Protein AF-A0A9E1RPW2-F1 (afdb_monomer_lite)

Secondary structure (DSSP, 8-state):
-PPTTPPPHHHHHHHHHHHT-SEEEEEEEEEEPGGG-EEEEEEEEESSSSSEEEEEEEEPPPTT--TT--S-HHHHHHHHHHHHHHHHHHHHTGGG--GGG--PPEEEEEE-SSEEEEEEE-TIIIII----SS--HHHHHHHHHH-

Sequence (147 aa):
MTGPGDLDDGLAALVLQAAGARTIVDTQIVQNLWSGYGQILRCRLEGGAQPSVIVKHVRWPDERQHPHGWTSDLSHERKLQSYRVETMWYDRYAHLCADACRVPRCVALESRADEVIMVLEDLDASGFAGRRQHVNEVEIDACLAWL

pLDDT: mean 87.74, std 14.51, range [36.91, 98.38]

Radius of gyration: 17.1 Å; chains: 1; bounding box: 39×48×31 Å

Foldseek 3Di:
DADQQGDDPVRQVVLCVLQVFDHFPDKDFPAQDPPRQHTWIWTQTHPGPFRIKIKDKGFAPDPPDDPPPPPPVVNSVVVVVVVVVVLVCLVPPQVVQDPLLHDWNFSDWDDDPGIIMTITHDVCSVVNVDDDPDDDPVVVVSVVSND

Structure (mmCIF, N/CA/C/O backbone):
data_AF-A0A9E1RPW2-F1
#
_entry.id   AF-A0A9E1RPW2-F1
#
loop_
_atom_site.group_PDB
_atom_site.id
_atom_site.type_symbol
_atom_site.label_atom_id
_atom_site.label_alt_id
_atom_site.label_comp_id
_atom_site.label_asym_id
_atom_site.label_entity_id
_atom_site.label_seq_id
_atom_site.pdbx_PDB_ins_code
_atom_site.Cartn_x
_atom_site.Cartn_y
_atom_site.Cartn_z
_atom_site.occupancy
_atom_site.B_iso_or_equiv
_atom_site.auth_seq_id
_atom_site.auth_comp_id
_atom_site.auth_asym_id
_atom_site.auth_atom_id
_atom_site.pdbx_PDB_model_num
ATOM 1 N N . MET A 1 1 ? -9.476 18.862 14.034 1.00 36.91 1 MET A N 1
ATOM 2 C CA . MET A 1 1 ? -8.122 18.986 13.460 1.00 36.91 1 MET A CA 1
ATOM 3 C C . MET A 1 1 ? -7.436 17.667 13.764 1.00 36.91 1 MET A C 1
ATOM 5 O O . MET A 1 1 ? -7.005 17.483 14.893 1.00 36.91 1 MET A O 1
ATOM 9 N N . THR A 1 2 ? -7.515 16.711 12.840 1.00 50.06 2 THR A N 1
ATOM 10 C CA . THR A 1 2 ? -6.916 15.373 12.973 1.00 50.06 2 THR A CA 1
ATOM 11 C C . THR A 1 2 ? -5.395 15.513 13.015 1.00 50.06 2 THR A C 1
ATOM 13 O O . THR A 1 2 ? -4.816 16.295 12.255 1.00 50.06 2 THR A O 1
ATOM 16 N N . GLY A 1 3 ? -4.751 14.848 13.974 1.00 47.84 3 GLY A N 1
ATOM 17 C CA . GLY A 1 3 ? -3.292 14.849 14.093 1.00 47.84 3 GLY A CA 1
ATOM 18 C C . GLY A 1 3 ? -2.627 14.036 12.972 1.00 47.84 3 GLY A C 1
ATOM 19 O O . GLY A 1 3 ? -3.297 13.275 12.278 1.00 47.84 3 GLY A O 1
ATOM 20 N N . PRO A 1 4 ? -1.304 14.159 12.769 1.00 53.44 4 PRO A N 1
ATOM 21 C CA . PRO A 1 4 ? -0.585 13.276 11.851 1.00 53.44 4 PRO A CA 1
ATOM 22 C C . PRO A 1 4 ? -0.746 11.811 12.292 1.00 53.44 4 PRO A C 1
ATOM 24 O O . PRO A 1 4 ? -0.411 11.471 13.425 1.00 53.44 4 PRO A O 1
ATOM 27 N N . GLY A 1 5 ? -1.242 10.952 11.395 1.00 57.91 5 GLY A N 1
ATOM 28 C CA . GLY A 1 5 ? -1.562 9.545 11.683 1.00 57.91 5 GLY A CA 1
ATOM 29 C C . GLY A 1 5 ? -2.987 9.281 12.184 1.00 57.91 5 GLY A C 1
ATOM 30 O O . GLY A 1 5 ? -3.336 8.122 12.392 1.00 57.91 5 GLY A O 1
ATOM 31 N N . ASP A 1 6 ? -3.803 10.322 12.350 1.00 67.06 6 ASP A N 1
ATOM 32 C CA . ASP A 1 6 ? -5.206 10.211 12.744 1.00 67.06 6 ASP A CA 1
ATOM 33 C C . ASP A 1 6 ? -6.078 10.089 11.484 1.00 67.06 6 ASP A C 1
ATOM 35 O O . ASP A 1 6 ? -6.041 10.952 10.601 1.00 67.06 6 ASP A O 1
ATOM 39 N N . LEU A 1 7 ? -6.817 8.986 11.366 1.00 79.44 7 LEU A N 1
ATOM 40 C CA . LEU A 1 7 ? -7.739 8.762 10.252 1.00 79.44 7 LEU A CA 1
ATOM 41 C C . LEU A 1 7 ? -8.979 9.625 10.484 1.00 79.44 7 LEU A C 1
ATOM 43 O O . LEU A 1 7 ? -9.585 9.548 11.550 1.00 79.44 7 LEU A O 1
ATOM 47 N N . ASP A 1 8 ? -9.384 10.424 9.497 1.00 86.44 8 ASP A N 1
ATOM 48 C CA . ASP A 1 8 ? -10.709 11.038 9.573 1.00 86.44 8 ASP A CA 1
ATOM 49 C C . ASP A 1 8 ? -11.817 9.972 9.468 1.00 86.44 8 ASP A C 1
ATOM 51 O O . ASP A 1 8 ? -11.599 8.865 8.963 1.00 86.44 8 ASP A O 1
ATOM 55 N N . ASP A 1 9 ? -13.013 10.299 9.967 1.00 87.62 9 ASP A N 1
ATOM 56 C CA . ASP A 1 9 ? -14.138 9.356 10.046 1.00 87.62 9 ASP A CA 1
ATOM 57 C C . ASP A 1 9 ? -14.502 8.755 8.678 1.00 87.62 9 ASP A C 1
ATOM 59 O O . ASP A 1 9 ? -14.899 7.592 8.585 1.00 87.62 9 ASP A O 1
ATOM 63 N N . GLY A 1 10 ? -14.345 9.536 7.603 1.00 90.69 10 GLY A N 1
ATOM 64 C CA . GLY A 1 10 ? -14.633 9.094 6.241 1.00 90.69 10 GLY A CA 1
ATOM 65 C C . GLY A 1 10 ? -13.628 8.053 5.754 1.00 90.69 10 GLY A C 1
ATOM 66 O O . GLY A 1 10 ? -14.019 7.019 5.211 1.00 90.69 10 GLY A O 1
ATOM 67 N N . LEU A 1 11 ? -12.338 8.296 5.986 1.00 91.94 11 LEU A N 1
ATOM 68 C CA . LEU A 1 11 ? -11.273 7.361 5.650 1.00 91.94 11 LEU A CA 1
ATOM 69 C C . LEU A 1 11 ? -11.365 6.079 6.486 1.00 91.94 11 LEU A C 1
ATOM 71 O O . LEU A 1 11 ? -11.237 4.983 5.941 1.00 91.94 11 LEU A O 1
ATOM 75 N N . ALA A 1 12 ? -11.642 6.194 7.787 1.00 95.50 12 ALA A N 1
ATOM 76 C CA . ALA A 1 12 ? -11.843 5.037 8.655 1.00 95.50 12 ALA A CA 1
ATOM 77 C C . ALA A 1 12 ? -13.025 4.173 8.179 1.00 95.50 12 ALA A C 1
ATOM 79 O O . ALA A 1 12 ? -12.892 2.952 8.066 1.00 95.50 12 ALA A O 1
ATOM 80 N N . ALA A 1 13 ? -14.157 4.795 7.827 1.00 95.75 13 ALA A N 1
ATOM 81 C CA . ALA A 1 13 ? -15.319 4.089 7.292 1.00 95.75 13 ALA A CA 1
ATOM 82 C C . ALA A 1 13 ? -15.007 3.369 5.970 1.00 95.75 13 ALA A C 1
ATOM 84 O O . ALA A 1 13 ? -15.365 2.200 5.812 1.00 95.75 13 ALA A O 1
ATOM 85 N N . LEU A 1 14 ? -14.289 4.029 5.053 1.00 95.50 14 LEU A N 1
ATOM 86 C CA . LEU A 1 14 ? -13.849 3.424 3.795 1.00 95.50 14 LEU A CA 1
ATOM 87 C C . LEU A 1 14 ? -12.982 2.185 4.044 1.00 95.50 14 LEU A C 1
ATOM 89 O O . LEU A 1 14 ? -13.220 1.140 3.443 1.00 95.50 14 LEU A O 1
ATOM 93 N N . VAL A 1 15 ? -11.997 2.285 4.940 1.00 96.44 15 VAL A N 1
ATOM 94 C CA . VAL A 1 15 ? -11.089 1.179 5.276 1.00 96.44 15 VAL A CA 1
ATOM 95 C C . VAL A 1 15 ? -11.858 -0.010 5.848 1.00 96.44 15 VAL A C 1
ATOM 97 O O . VAL A 1 15 ? -11.652 -1.140 5.405 1.00 96.44 15 VAL A O 1
ATOM 100 N N . LEU A 1 16 ? -12.765 0.235 6.797 1.00 96.94 16 LEU A N 1
ATOM 101 C CA . LEU A 1 16 ? -13.583 -0.813 7.409 1.00 96.94 16 LEU A CA 1
ATOM 102 C C . LEU A 1 16 ? -14.488 -1.502 6.388 1.00 96.94 16 LEU A C 1
ATOM 104 O O . LEU A 1 16 ? -14.529 -2.733 6.343 1.00 96.94 16 LEU A O 1
ATOM 108 N N . GLN A 1 17 ? -15.159 -0.724 5.535 1.00 96.31 17 GLN A N 1
ATOM 109 C CA . GLN A 1 17 ? -16.014 -1.256 4.478 1.00 96.31 17 GLN A CA 1
ATOM 110 C C . GLN A 1 17 ? -15.203 -2.079 3.470 1.00 96.31 17 GLN A C 1
ATOM 112 O O . GLN A 1 17 ? -15.581 -3.207 3.157 1.00 96.31 17 GLN A O 1
ATOM 117 N N . ALA A 1 18 ? -14.084 -1.536 2.985 1.00 95.56 18 ALA A N 1
ATOM 118 C CA . ALA A 1 18 ? -13.228 -2.185 1.998 1.00 95.56 18 ALA A CA 1
ATOM 119 C C . ALA A 1 18 ? -12.654 -3.506 2.525 1.00 95.56 18 ALA A C 1
ATOM 121 O O . ALA A 1 18 ? -12.675 -4.522 1.834 1.00 95.56 18 ALA A O 1
ATOM 122 N N . ALA A 1 19 ? -12.171 -3.511 3.767 1.00 95.38 19 ALA A N 1
ATOM 123 C CA . ALA A 1 19 ? -11.567 -4.691 4.375 1.00 95.38 19 ALA A CA 1
ATOM 124 C C . ALA A 1 19 ? -12.589 -5.680 4.968 1.00 95.38 19 ALA A C 1
ATOM 126 O O . ALA A 1 19 ? -12.194 -6.745 5.453 1.00 95.38 19 ALA A O 1
ATOM 127 N N . GLY A 1 20 ? -13.883 -5.334 4.971 1.00 96.19 20 GLY A N 1
ATOM 128 C CA . GLY A 1 20 ? -14.924 -6.102 5.655 1.00 96.19 20 GLY A CA 1
ATOM 129 C C . GLY A 1 20 ? -14.650 -6.258 7.154 1.00 96.19 20 GLY A C 1
ATOM 130 O O . GLY A 1 20 ? -14.948 -7.305 7.722 1.00 96.19 20 GLY A O 1
ATOM 131 N N . ALA A 1 21 ? -14.020 -5.258 7.776 1.00 97.25 21 ALA A N 1
ATOM 132 C CA . ALA A 1 21 ? -13.618 -5.277 9.177 1.00 97.25 21 ALA A CA 1
ATOM 133 C C . ALA A 1 21 ? -14.623 -4.535 10.065 1.00 97.25 21 ALA A C 1
ATOM 135 O O . ALA A 1 21 ? -15.366 -3.668 9.610 1.00 97.25 21 ALA A O 1
ATOM 136 N N . ARG A 1 22 ? -14.634 -4.860 11.362 1.00 97.31 22 ARG A N 1
ATOM 137 C CA . ARG A 1 22 ? -15.518 -4.215 12.345 1.00 97.31 22 ARG A CA 1
ATOM 138 C C . ARG A 1 22 ? -14.896 -2.970 12.959 1.00 97.31 22 ARG A C 1
ATOM 140 O O . ARG A 1 22 ? -15.617 -2.031 13.269 1.00 97.31 22 ARG A O 1
ATOM 147 N N . THR A 1 23 ? -13.586 -2.990 13.194 1.00 97.31 23 THR A N 1
ATOM 148 C CA . THR A 1 23 ? -12.888 -1.879 13.846 1.00 97.31 23 THR A CA 1
ATOM 149 C C . THR A 1 23 ? -11.417 -1.811 13.441 1.00 97.31 23 THR A C 1
ATOM 151 O O . THR A 1 23 ? -10.809 -2.834 13.112 1.00 97.31 23 THR A O 1
ATOM 154 N N . ILE A 1 24 ? -10.871 -0.592 13.460 1.00 97.44 24 ILE A N 1
ATOM 155 C CA . ILE A 1 24 ? -9.443 -0.304 13.338 1.00 97.44 24 ILE A CA 1
ATOM 156 C C . ILE A 1 24 ? -8.920 -0.160 14.764 1.00 97.44 24 ILE A C 1
ATOM 158 O O . ILE A 1 24 ? -9.324 0.752 15.482 1.00 97.44 24 ILE A O 1
ATOM 162 N N . VAL A 1 25 ? -8.060 -1.079 15.194 1.00 96.69 25 VAL A N 1
ATOM 163 C CA . VAL A 1 25 ? -7.558 -1.104 16.580 1.00 96.69 25 VAL A CA 1
ATOM 164 C C . VAL A 1 25 ? -6.271 -0.316 16.768 1.00 96.69 25 VAL A C 1
ATOM 166 O O . VAL A 1 25 ? -5.930 0.043 17.890 1.00 96.69 25 VAL A O 1
ATOM 169 N N . ASP A 1 26 ? -5.541 -0.074 15.682 1.00 95.88 26 ASP A N 1
ATOM 170 C CA . ASP A 1 26 ? -4.263 0.629 15.695 1.00 95.88 26 ASP A CA 1
ATOM 171 C C . ASP A 1 26 ? -3.948 1.160 14.294 1.00 95.88 26 ASP A C 1
ATOM 173 O O . ASP A 1 26 ? -4.233 0.495 13.292 1.00 95.88 26 ASP A O 1
ATOM 177 N N . THR A 1 27 ? -3.337 2.341 14.238 1.00 96.50 27 THR A N 1
ATOM 178 C CA . THR A 1 27 ? -2.899 2.980 12.995 1.00 96.50 27 THR A CA 1
ATOM 179 C C . THR A 1 27 ? -1.453 3.420 13.146 1.00 96.50 27 THR A C 1
ATOM 181 O O . THR A 1 27 ? -1.115 4.230 14.005 1.00 96.50 27 THR A O 1
ATOM 184 N N . GLN A 1 28 ? -0.591 2.910 12.272 1.00 96.06 28 GLN A N 1
ATOM 185 C CA . GLN A 1 28 ? 0.832 3.220 12.263 1.00 96.06 28 GLN A CA 1
ATOM 186 C C . GLN A 1 28 ? 1.208 3.941 10.970 1.00 96.06 28 GLN A C 1
ATOM 188 O O . GLN A 1 28 ? 0.950 3.439 9.879 1.00 96.06 28 GLN A O 1
ATOM 193 N N . ILE A 1 29 ? 1.917 5.067 11.069 1.00 96.06 29 ILE A N 1
ATOM 194 C CA . ILE A 1 29 ? 2.563 5.672 9.899 1.00 96.06 29 ILE A CA 1
ATOM 195 C C . ILE A 1 29 ? 3.729 4.776 9.467 1.00 96.06 29 ILE A C 1
ATOM 197 O O . ILE A 1 29 ? 4.704 4.610 10.199 1.00 96.06 29 ILE A O 1
ATOM 201 N N . VAL A 1 30 ? 3.632 4.217 8.263 1.00 95.62 30 VAL A N 1
ATOM 202 C CA . VAL A 1 30 ? 4.717 3.471 7.613 1.00 95.62 30 VAL A CA 1
ATOM 203 C C . VAL A 1 30 ? 5.692 4.449 6.968 1.00 95.62 30 VAL A C 1
ATOM 205 O O . VAL A 1 30 ? 6.904 4.303 7.107 1.00 95.62 30 VAL A O 1
ATOM 208 N N . GLN A 1 31 ? 5.168 5.462 6.271 1.00 94.50 31 GLN A N 1
ATOM 209 C CA . GLN A 1 31 ? 5.984 6.449 5.573 1.00 94.50 31 GLN A CA 1
ATOM 210 C C . GLN A 1 31 ? 5.207 7.744 5.306 1.00 94.50 31 GLN A C 1
ATOM 212 O O . GLN A 1 31 ? 4.047 7.710 4.912 1.00 94.50 31 GLN A O 1
ATOM 217 N N . ASN A 1 32 ? 5.870 8.894 5.439 1.00 93.50 32 ASN A N 1
ATOM 218 C CA . ASN A 1 32 ? 5.346 10.165 4.933 1.00 93.50 32 ASN A CA 1
ATOM 219 C C . ASN A 1 32 ? 5.632 10.301 3.433 1.00 93.50 32 ASN A C 1
ATOM 221 O O . ASN A 1 32 ? 6.742 10.010 2.978 1.00 93.50 32 ASN A O 1
ATOM 225 N N . LEU A 1 33 ? 4.652 10.778 2.667 1.00 90.38 33 LEU A N 1
ATOM 226 C CA . LEU A 1 33 ? 4.843 11.091 1.256 1.00 90.38 33 LEU A CA 1
ATOM 227 C C . LEU A 1 33 ? 5.628 12.398 1.098 1.00 90.38 33 LEU A C 1
ATOM 229 O O . LEU A 1 33 ? 5.638 13.279 1.961 1.00 90.38 33 LEU A O 1
ATOM 233 N N . TRP A 1 34 ? 6.314 12.512 -0.035 1.00 82.69 34 TRP A N 1
ATOM 234 C CA . TRP A 1 34 ? 7.176 13.647 -0.341 1.00 82.69 34 TRP A CA 1
ATOM 235 C C . TRP A 1 34 ? 6.417 14.970 -0.291 1.00 82.69 34 TRP A C 1
ATOM 237 O O . TRP A 1 34 ? 5.280 15.059 -0.745 1.00 82.69 34 TRP A O 1
ATOM 247 N N . SER A 1 35 ? 7.084 16.017 0.199 1.00 74.50 35 SER A N 1
ATOM 248 C CA . SER A 1 35 ? 6.562 17.391 0.188 1.00 74.50 35 SER A CA 1
ATOM 249 C C . SER A 1 35 ? 5.195 17.558 0.874 1.00 74.50 35 SER A C 1
ATOM 251 O O . SER A 1 35 ? 4.461 18.474 0.523 1.00 74.50 35 SER A O 1
ATOM 253 N N . GLY A 1 36 ? 4.842 16.680 1.822 1.00 79.56 36 GLY A N 1
ATOM 254 C CA . GLY A 1 36 ? 3.596 16.784 2.586 1.00 79.56 36 GLY A CA 1
ATOM 255 C C . GLY A 1 36 ? 2.344 16.273 1.869 1.00 79.56 36 GLY A C 1
ATOM 256 O O . GLY A 1 36 ? 1.246 16.578 2.314 1.00 79.56 36 GLY A O 1
ATOM 257 N N . TYR A 1 37 ? 2.480 15.475 0.803 1.00 85.69 37 TYR A N 1
ATOM 258 C CA . TYR A 1 37 ? 1.350 14.963 0.004 1.00 85.69 37 TYR A CA 1
ATOM 259 C C . TYR A 1 37 ? 0.528 13.866 0.700 1.00 85.69 37 TYR A C 1
ATOM 261 O O . TYR A 1 37 ? -0.174 13.115 0.038 1.00 85.69 37 TYR A O 1
ATOM 269 N N . GLY A 1 38 ? 0.627 13.717 2.018 1.00 90.00 38 GLY A N 1
ATOM 270 C CA . GLY A 1 38 ? -0.039 12.657 2.773 1.00 90.00 38 GLY A CA 1
ATOM 271 C C . GLY A 1 38 ? 0.911 11.552 3.224 1.00 90.00 38 GLY A C 1
ATOM 272 O O . GLY A 1 38 ? 2.104 11.785 3.447 1.00 90.00 38 GLY A O 1
ATOM 273 N N . GLN A 1 39 ? 0.372 10.356 3.446 1.00 94.62 39 GLN A N 1
ATOM 274 C CA . GLN A 1 39 ? 1.032 9.305 4.221 1.00 94.62 39 GLN A CA 1
ATOM 275 C C . GLN A 1 39 ? 0.663 7.904 3.717 1.00 94.62 39 GLN A C 1
ATOM 277 O O . GLN A 1 39 ? -0.380 7.677 3.107 1.00 94.62 39 GLN A O 1
ATOM 282 N N . ILE A 1 40 ? 1.542 6.949 4.002 1.00 96.62 40 ILE A N 1
ATOM 283 C CA . ILE A 1 40 ? 1.266 5.518 3.942 1.00 96.62 40 ILE A CA 1
ATOM 284 C C . ILE A 1 40 ? 1.086 5.048 5.380 1.00 96.62 40 ILE A C 1
ATOM 286 O O . ILE A 1 40 ? 1.992 5.192 6.205 1.00 96.62 40 ILE A O 1
ATOM 290 N N . LEU A 1 41 ? -0.085 4.498 5.665 1.00 97.31 41 LEU A N 1
ATOM 291 C CA . LEU A 1 41 ? -0.512 4.043 6.977 1.00 97.31 41 LEU A CA 1
ATOM 292 C C . LEU A 1 41 ? -0.707 2.529 6.950 1.00 97.31 41 LEU A C 1
ATOM 294 O O . LEU A 1 41 ? -1.158 1.969 5.956 1.00 97.31 41 LEU A O 1
ATOM 298 N N . ARG A 1 42 ? -0.412 1.864 8.058 1.00 98.00 42 ARG A N 1
ATOM 299 C CA . ARG A 1 42 ? -0.836 0.495 8.332 1.00 98.00 42 ARG A CA 1
ATOM 300 C C . ARG A 1 42 ? -1.974 0.556 9.334 1.00 98.00 42 ARG A C 1
ATOM 302 O O . ARG A 1 42 ? -1.771 1.036 10.444 1.00 98.00 42 ARG A O 1
ATOM 309 N N . CYS A 1 43 ? -3.134 0.043 8.949 1.00 97.75 43 CYS A N 1
ATOM 310 C CA . CYS A 1 43 ? -4.301 -0.057 9.820 1.00 97.75 43 CYS A CA 1
ATOM 311 C C . CYS A 1 43 ? -4.434 -1.506 10.280 1.00 97.75 43 CYS A C 1
ATOM 313 O O . CYS A 1 43 ? -4.604 -2.394 9.442 1.00 97.75 43 CYS A O 1
ATOM 315 N N . ARG A 1 44 ? -4.343 -1.762 11.587 1.00 97.69 44 ARG A N 1
ATOM 316 C CA . ARG A 1 44 ? -4.653 -3.076 12.163 1.00 97.69 44 ARG A CA 1
ATOM 317 C C . ARG A 1 44 ? -6.151 -3.197 12.368 1.00 97.69 44 ARG A C 1
ATOM 319 O O . ARG A 1 44 ? -6.791 -2.271 12.862 1.00 97.69 44 ARG A O 1
ATOM 326 N N . LEU A 1 45 ? -6.693 -4.345 11.997 1.00 97.75 45 LEU A N 1
ATOM 327 C CA . LEU A 1 45 ? -8.123 -4.568 11.876 1.00 97.75 45 LEU A CA 1
ATOM 328 C C . LEU A 1 45 ? -8.572 -5.717 12.772 1.00 97.75 45 LEU A C 1
ATOM 330 O O . LEU A 1 45 ? -7.879 -6.721 12.914 1.00 97.75 45 LEU A O 1
ATOM 334 N N . GLU A 1 46 ? -9.786 -5.607 13.300 1.00 97.56 46 GLU A N 1
ATOM 335 C CA . GLU A 1 46 ? -10.486 -6.723 13.930 1.00 97.56 46 GLU A CA 1
ATOM 336 C C . GLU A 1 46 ? -11.794 -7.040 13.208 1.00 97.56 46 GLU A C 1
ATOM 338 O O . GLU A 1 46 ? -12.551 -6.156 12.801 1.00 97.56 46 GLU A O 1
ATOM 343 N N . GLY A 1 47 ? -12.106 -8.333 13.111 1.00 94.19 47 GLY A N 1
ATOM 344 C CA . GLY A 1 47 ? -13.349 -8.820 12.513 1.00 94.19 47 GLY A CA 1
ATOM 345 C C . GLY A 1 47 ? -13.381 -8.820 10.985 1.00 94.19 47 GLY A C 1
ATOM 346 O O . GLY A 1 47 ? -14.446 -9.079 10.442 1.00 94.19 47 GLY A O 1
ATOM 347 N N . GLY A 1 48 ? -12.254 -8.541 10.322 1.00 88.81 48 GLY A N 1
ATOM 348 C CA . GLY A 1 48 ? -12.077 -8.707 8.876 1.00 88.81 48 GLY A CA 1
ATOM 349 C C . GLY A 1 48 ? -11.285 -9.967 8.522 1.00 88.81 48 GLY A C 1
ATOM 350 O O . GLY A 1 48 ? -10.735 -10.638 9.394 1.00 88.81 48 GLY A O 1
ATOM 351 N N . ALA A 1 49 ? -11.212 -10.281 7.225 1.00 87.94 49 ALA A N 1
ATOM 352 C CA . ALA A 1 49 ? -10.463 -11.441 6.725 1.00 87.94 49 ALA A CA 1
ATOM 353 C C . ALA A 1 49 ? -8.937 -11.277 6.848 1.00 87.94 49 ALA A C 1
ATOM 355 O O . ALA A 1 49 ? -8.213 -12.268 6.895 1.00 87.94 49 ALA A O 1
ATOM 356 N N . GLN A 1 50 ? -8.457 -10.032 6.878 1.00 93.19 50 GLN A N 1
ATOM 357 C CA . GLN A 1 50 ? -7.044 -9.689 7.010 1.00 93.19 50 GLN A CA 1
ATOM 358 C C . GLN A 1 50 ? -6.805 -8.961 8.340 1.00 93.19 50 GLN A C 1
ATOM 360 O O . GLN A 1 50 ? -7.621 -8.114 8.713 1.00 93.19 50 GLN A O 1
ATOM 365 N N . PRO A 1 51 ? -5.695 -9.247 9.048 1.00 96.81 51 PRO A N 1
ATOM 366 C CA . PRO A 1 51 ? -5.383 -8.606 10.327 1.00 96.81 51 PRO A CA 1
ATOM 367 C C . PRO A 1 51 ? -4.913 -7.153 10.163 1.00 96.81 51 PRO A C 1
ATOM 369 O O . PRO A 1 51 ? -4.904 -6.390 11.129 1.00 96.81 51 PRO A O 1
ATOM 372 N N . SER A 1 52 ? -4.506 -6.757 8.956 1.00 98.12 52 SER A N 1
ATOM 373 C CA . SER A 1 52 ? -4.131 -5.385 8.628 1.00 98.12 52 SER A CA 1
ATOM 374 C C . SER A 1 52 ? -4.263 -5.087 7.136 1.00 98.12 52 SER A C 1
ATOM 376 O O . SER A 1 52 ? -4.286 -5.989 6.295 1.00 98.12 52 SER A O 1
ATOM 378 N N . VAL A 1 53 ? -4.331 -3.795 6.819 1.00 98.38 53 VAL A N 1
ATOM 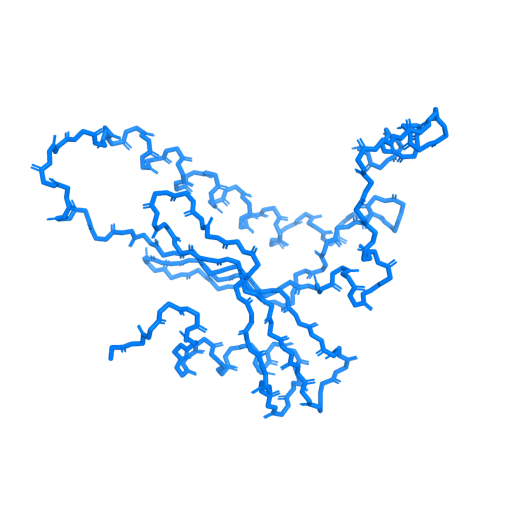379 C CA . VAL A 1 53 ? -4.244 -3.249 5.457 1.00 98.38 53 VAL A CA 1
ATOM 380 C C . VAL A 1 53 ? -3.277 -2.070 5.418 1.00 98.38 53 VAL A C 1
ATOM 382 O O . VAL A 1 53 ? -3.033 -1.413 6.436 1.00 98.38 53 VAL A O 1
ATOM 385 N N . ILE A 1 54 ? -2.748 -1.787 4.230 1.00 98.19 54 ILE A N 1
ATOM 386 C CA . ILE A 1 54 ? -1.966 -0.583 3.954 1.00 98.19 54 ILE A CA 1
ATOM 387 C C . ILE A 1 54 ? -2.870 0.447 3.289 1.00 98.19 54 ILE A C 1
ATOM 389 O O . ILE A 1 54 ? -3.495 0.176 2.272 1.00 98.19 54 ILE A O 1
ATOM 393 N N . VAL A 1 55 ? -2.919 1.647 3.849 1.00 97.69 55 VAL A N 1
ATOM 394 C CA . VAL A 1 55 ? -3.670 2.776 3.309 1.00 97.69 55 VAL A CA 1
ATOM 395 C C . VAL A 1 55 ? -2.673 3.796 2.801 1.00 97.69 55 VAL A C 1
ATOM 397 O O . VAL A 1 55 ? -1.928 4.390 3.576 1.00 97.69 55 VAL A O 1
ATOM 400 N N . LYS A 1 56 ? -2.647 4.010 1.491 1.00 96.31 56 LYS A N 1
ATOM 401 C CA . LYS A 1 56 ? -1.908 5.116 0.890 1.00 96.31 56 LYS A CA 1
ATOM 402 C C . LYS A 1 56 ? -2.885 6.256 0.656 1.00 96.31 56 LYS A C 1
ATOM 404 O O . LYS A 1 56 ? -3.682 6.215 -0.279 1.00 96.31 56 LYS A O 1
ATOM 409 N N . HIS A 1 57 ? -2.822 7.247 1.538 1.00 94.38 57 HIS A N 1
ATOM 410 C CA . HIS A 1 57 ? -3.642 8.448 1.481 1.00 94.38 57 HIS A CA 1
ATOM 411 C C . HIS A 1 57 ? -2.801 9.591 0.939 1.00 94.38 57 HIS A C 1
ATOM 413 O O . HIS A 1 57 ? -1.857 10.053 1.584 1.00 94.38 57 HIS A O 1
ATOM 419 N N . VAL A 1 58 ? -3.127 10.010 -0.276 1.00 91.81 58 VAL A N 1
ATOM 420 C CA . VAL A 1 58 ? -2.457 11.102 -0.958 1.00 91.81 58 VAL A CA 1
ATOM 421 C C . VAL A 1 58 ? -3.384 12.304 -0.993 1.00 91.81 58 VAL A C 1
ATOM 423 O O . VAL A 1 58 ? -4.473 12.203 -1.542 1.00 91.81 58 VAL A O 1
ATOM 426 N N . ARG A 1 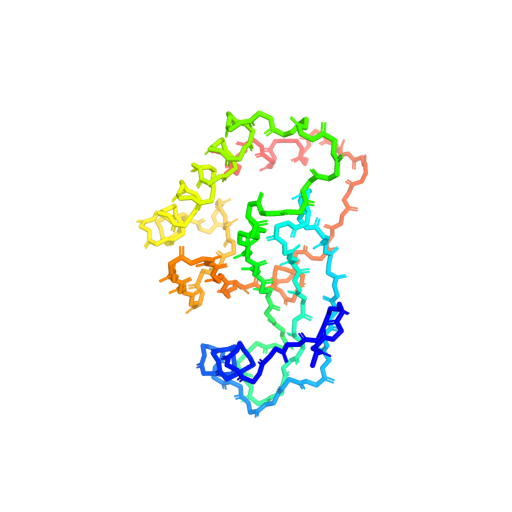59 ? -2.956 13.435 -0.439 1.00 87.69 59 ARG A N 1
ATOM 427 C CA . ARG A 1 59 ? -3.713 14.690 -0.426 1.00 87.69 59 ARG A CA 1
ATOM 428 C C . ARG A 1 59 ? -2.890 15.788 -1.074 1.00 87.69 59 ARG A C 1
ATOM 430 O O . ARG A 1 59 ? -1.712 15.953 -0.750 1.00 87.69 59 ARG A O 1
ATOM 437 N N . TRP A 1 60 ? -3.492 16.534 -1.992 1.00 83.69 60 TRP A N 1
ATOM 438 C CA . TRP A 1 60 ? -2.819 17.662 -2.620 1.00 83.69 60 TRP A CA 1
ATOM 439 C C . TRP A 1 60 ? -2.682 18.768 -1.570 1.00 83.69 60 TRP A C 1
ATOM 441 O O . TRP A 1 60 ? -3.676 19.128 -0.938 1.00 83.69 60 TRP A O 1
ATOM 451 N N . PRO A 1 61 ? -1.476 19.300 -1.326 1.00 72.44 61 PRO A N 1
ATOM 452 C CA . PRO A 1 61 ? -1.358 20.481 -0.492 1.00 72.44 61 PRO A CA 1
ATOM 453 C C . PRO A 1 61 ? -2.099 21.631 -1.177 1.00 72.44 61 PRO A C 1
ATOM 455 O O . PRO A 1 61 ? -1.912 21.852 -2.374 1.00 72.44 61 PRO A O 1
ATOM 458 N N . ASP A 1 62 ? -2.917 22.367 -0.422 1.00 62.66 62 ASP A N 1
ATOM 459 C CA . ASP A 1 62 ? -3.477 23.636 -0.887 1.00 62.66 62 ASP A CA 1
ATOM 460 C C . ASP A 1 62 ? -2.312 24.513 -1.374 1.00 62.66 62 ASP A C 1
ATOM 462 O O . ASP A 1 62 ? -1.396 24.820 -0.605 1.00 62.66 62 ASP A O 1
ATOM 466 N N . GLU A 1 63 ? -2.339 24.936 -2.641 1.00 54.59 63 GLU A N 1
ATOM 467 C CA . GLU A 1 63 ? -1.263 25.685 -3.326 1.00 54.59 63 GLU A CA 1
ATOM 468 C C . GLU A 1 63 ? -0.854 27.000 -2.616 1.00 54.59 63 GLU A C 1
ATOM 470 O O . GLU A 1 63 ? 0.100 27.672 -3.001 1.00 54.59 63 GLU A O 1
ATOM 475 N N . ARG A 1 64 ? -1.555 27.389 -1.545 1.00 50.41 64 ARG A N 1
ATOM 476 C CA . ARG A 1 64 ? -1.504 28.714 -0.916 1.00 50.41 64 ARG A CA 1
ATOM 477 C C . ARG A 1 64 ? -0.477 28.882 0.207 1.00 50.41 64 ARG A C 1
ATOM 479 O O . ARG A 1 64 ? -0.417 29.965 0.782 1.00 50.41 64 ARG A O 1
ATOM 486 N N . GLN A 1 65 ? 0.322 27.870 0.554 1.00 45.19 65 GLN A N 1
ATOM 487 C CA . GLN A 1 65 ? 1.244 27.958 1.703 1.00 45.19 65 GLN A CA 1
ATOM 488 C C . GLN A 1 65 ? 2.689 27.555 1.391 1.00 45.19 65 GLN A C 1
ATOM 490 O O . GLN A 1 65 ? 3.307 26.784 2.123 1.00 45.19 65 GLN A O 1
ATOM 495 N N . HIS A 1 66 ? 3.284 28.140 0.350 1.00 49.16 66 HIS A N 1
ATOM 496 C CA . HIS A 1 66 ? 4.743 28.171 0.241 1.00 49.16 66 HIS A CA 1
ATOM 497 C C . HIS A 1 66 ? 5.282 29.578 0.550 1.00 49.16 66 HIS A C 1
ATOM 499 O O . HIS A 1 66 ? 5.207 30.453 -0.310 1.00 49.16 66 HIS A O 1
ATOM 505 N N . PRO A 1 67 ? 5.893 29.801 1.736 1.00 46.62 67 PRO A N 1
ATOM 506 C CA . PRO A 1 67 ? 6.458 31.096 2.144 1.00 46.62 67 PRO A CA 1
ATOM 507 C C . PRO A 1 67 ? 7.556 31.646 1.218 1.00 46.62 67 PRO A C 1
ATOM 509 O O . PRO A 1 67 ? 7.930 32.810 1.331 1.00 46.62 67 PRO A O 1
ATOM 512 N N . HIS A 1 68 ? 8.098 30.812 0.322 1.00 51.91 68 HIS A N 1
ATOM 513 C CA . HIS A 1 68 ? 9.270 31.129 -0.498 1.00 51.91 68 HIS A CA 1
ATOM 514 C C . HIS A 1 68 ? 9.096 30.848 -2.002 1.00 51.91 68 HIS A C 1
ATOM 516 O O . HIS A 1 68 ? 10.079 30.905 -2.733 1.00 51.91 68 HIS A O 1
ATOM 522 N N . GLY A 1 69 ? 7.879 30.544 -2.483 1.00 45.97 69 GLY A N 1
ATOM 523 C CA . GLY A 1 69 ? 7.568 30.484 -3.926 1.00 45.97 69 GLY A CA 1
ATOM 524 C C . GLY A 1 69 ? 8.402 29.507 -4.774 1.00 45.97 69 GLY A C 1
ATOM 525 O O . GLY A 1 69 ? 8.493 29.682 -5.983 1.00 45.97 69 GLY A O 1
ATOM 526 N N . TRP A 1 70 ? 9.046 28.506 -4.159 1.00 44.78 70 TRP A N 1
ATOM 527 C CA . TRP A 1 70 ? 10.089 27.683 -4.797 1.00 44.78 70 TRP A CA 1
ATOM 528 C C . TRP A 1 70 ? 9.678 26.239 -5.107 1.00 44.78 70 TRP A C 1
ATOM 530 O O . TRP A 1 70 ? 10.524 25.369 -5.310 1.00 44.78 70 T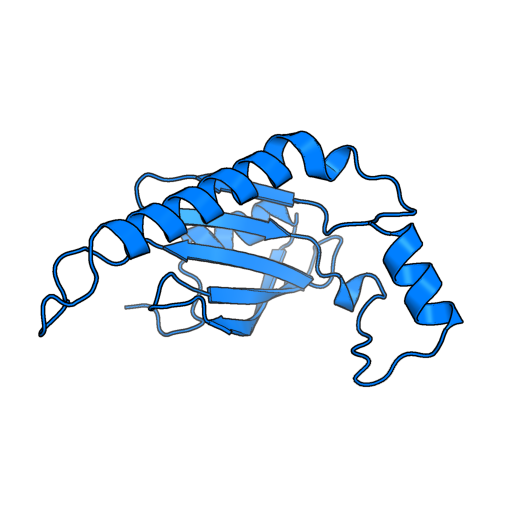RP A O 1
ATOM 540 N N . THR A 1 71 ? 8.377 25.977 -5.178 1.00 48.69 71 THR A N 1
ATOM 541 C CA . THR A 1 71 ? 7.865 24.747 -5.782 1.00 48.69 71 THR A CA 1
ATOM 542 C C . THR A 1 71 ? 7.396 25.139 -7.172 1.00 48.69 71 THR A C 1
ATOM 544 O O . THR A 1 71 ? 6.284 25.626 -7.315 1.00 48.69 71 THR A O 1
ATOM 547 N N . SER A 1 72 ? 8.253 25.019 -8.190 1.00 55.34 72 SER A N 1
ATOM 548 C CA . SER A 1 72 ? 7.785 25.227 -9.561 1.00 55.34 72 SER A CA 1
ATOM 549 C C . SER A 1 72 ? 6.635 24.259 -9.839 1.00 55.34 72 SER A C 1
ATOM 551 O O . SER A 1 72 ? 6.710 23.086 -9.437 1.00 55.34 72 SER A O 1
ATOM 553 N N . ASP A 1 73 ? 5.598 24.749 -10.520 1.00 65.38 73 ASP A N 1
ATOM 554 C CA . ASP A 1 73 ? 4.400 24.001 -10.927 1.00 65.38 73 ASP A CA 1
ATOM 555 C C . ASP A 1 73 ? 4.758 22.608 -11.475 1.00 65.38 73 ASP A C 1
ATOM 557 O O . ASP A 1 73 ? 4.132 21.608 -11.136 1.00 65.38 73 ASP A O 1
ATOM 561 N N . LEU A 1 74 ? 5.899 22.495 -12.165 1.00 77.62 74 LEU A N 1
ATOM 562 C CA . LEU A 1 74 ? 6.450 21.251 -12.704 1.00 77.62 74 LEU A CA 1
ATOM 563 C C . LEU A 1 74 ? 6.627 20.119 -11.671 1.00 77.62 74 LEU A C 1
ATOM 565 O O . LEU A 1 74 ? 6.399 18.946 -11.969 1.00 77.62 74 LEU A O 1
ATOM 569 N N . SER A 1 75 ? 7.075 20.423 -10.451 1.00 79.00 75 SER A N 1
ATOM 570 C CA . SER A 1 75 ? 7.288 19.393 -9.424 1.00 79.00 75 SER A CA 1
ATOM 571 C C . SER A 1 75 ? 5.989 18.943 -8.752 1.00 79.00 75 SER A C 1
ATOM 573 O O . SER A 1 75 ? 5.954 17.837 -8.203 1.00 79.00 75 SER A O 1
ATOM 575 N N . HIS A 1 76 ? 4.958 19.791 -8.769 1.00 81.56 76 HIS A N 1
ATOM 576 C CA . HIS A 1 76 ? 3.595 19.465 -8.362 1.00 81.56 76 HIS A CA 1
ATOM 577 C C . HIS A 1 76 ? 2.930 18.618 -9.454 1.00 81.56 76 HIS A C 1
ATOM 579 O O . HIS A 1 76 ? 2.539 17.482 -9.191 1.00 81.56 76 HIS A O 1
ATOM 585 N N . GLU A 1 77 ? 2.954 19.089 -10.703 1.00 82.75 77 GLU A N 1
ATOM 586 C CA . GLU A 1 77 ? 2.446 18.387 -11.886 1.00 82.75 77 GLU A CA 1
ATOM 587 C C . GLU A 1 77 ? 3.044 16.987 -12.035 1.00 82.75 77 GLU A C 1
ATOM 589 O O . GLU A 1 77 ? 2.317 16.013 -12.230 1.00 82.75 77 GLU A O 1
ATOM 594 N N . ARG A 1 78 ? 4.367 16.845 -11.870 1.00 85.88 78 ARG A N 1
ATOM 595 C CA . ARG A 1 78 ? 5.026 15.533 -11.933 1.00 85.88 78 ARG A CA 1
ATOM 596 C C . ARG A 1 78 ? 4.502 14.579 -10.860 1.00 85.88 78 ARG A C 1
ATOM 598 O O . ARG A 1 78 ? 4.304 13.403 -11.152 1.00 85.88 78 ARG A O 1
ATOM 605 N N . LYS A 1 79 ? 4.283 15.060 -9.630 1.00 86.81 79 LYS A N 1
ATOM 606 C CA . LYS A 1 79 ? 3.738 14.229 -8.544 1.00 86.81 79 LYS A CA 1
ATOM 607 C C . LYS A 1 79 ? 2.297 13.831 -8.845 1.00 86.81 79 LYS A C 1
ATOM 609 O O . LYS A 1 79 ? 1.989 12.646 -8.770 1.00 86.81 79 LYS A O 1
ATOM 614 N N . LEU A 1 80 ? 1.454 14.783 -9.256 1.00 85.06 80 LEU A N 1
ATOM 615 C CA . LEU A 1 80 ? 0.082 14.499 -9.682 1.00 85.06 80 LEU A CA 1
ATOM 616 C C . LEU A 1 80 ? 0.051 13.444 -10.788 1.00 85.06 80 LEU A C 1
ATOM 618 O O . LEU A 1 80 ? -0.728 12.497 -10.713 1.00 85.06 80 LEU A O 1
ATOM 622 N N . GLN A 1 81 ? 0.932 13.563 -11.781 1.00 89.06 81 GLN A N 1
ATOM 623 C CA . GLN A 1 81 ? 1.021 12.588 -12.856 1.00 89.06 81 GLN A CA 1
ATOM 624 C C . GLN A 1 81 ? 1.452 11.210 -12.347 1.00 89.06 81 GLN A C 1
ATOM 626 O O . GLN A 1 81 ? 0.854 10.210 -12.739 1.00 89.06 81 GLN A O 1
ATOM 631 N N . SER A 1 82 ? 2.435 11.131 -11.447 1.00 89.88 82 SER A N 1
ATOM 632 C CA . SER A 1 82 ? 2.827 9.862 -10.823 1.00 89.88 82 SER A CA 1
ATOM 633 C C . SER A 1 82 ? 1.669 9.208 -10.065 1.00 89.88 82 SER A C 1
ATOM 635 O O . SER A 1 82 ? 1.444 8.013 -10.242 1.00 89.88 82 SER A O 1
ATOM 637 N N . TYR A 1 83 ? 0.892 9.974 -9.295 1.00 90.00 83 TYR A N 1
ATOM 638 C CA . TYR A 1 83 ? -0.273 9.435 -8.590 1.00 90.00 83 TYR A CA 1
ATOM 639 C C . TYR A 1 83 ? -1.381 8.994 -9.549 1.00 90.00 83 TYR A C 1
ATOM 641 O O . TYR A 1 83 ? -1.975 7.942 -9.332 1.00 90.00 83 TYR A O 1
ATOM 649 N N . ARG A 1 84 ? -1.621 9.724 -10.647 1.00 89.75 84 ARG A N 1
ATOM 650 C CA . ARG A 1 84 ? -2.571 9.308 -11.697 1.00 89.75 84 ARG A CA 1
ATOM 651 C C . ARG A 1 84 ? -2.151 8.000 -12.360 1.00 89.75 84 ARG A C 1
ATOM 653 O O . ARG A 1 84 ? -2.985 7.116 -12.533 1.00 89.75 84 ARG A O 1
ATOM 660 N N . VAL A 1 85 ? -0.871 7.868 -12.711 1.00 94.69 85 VAL A N 1
ATOM 661 C CA . VAL A 1 85 ? -0.324 6.644 -13.314 1.00 94.69 85 VAL A CA 1
ATOM 662 C C . VAL A 1 85 ? -0.462 5.463 -12.356 1.00 94.69 85 VAL A C 1
ATOM 664 O O . VAL A 1 85 ? -0.943 4.413 -12.764 1.00 94.69 85 VAL A O 1
ATOM 667 N N . GLU A 1 86 ? -0.102 5.637 -11.085 1.00 95.38 86 GLU A N 1
ATOM 668 C CA . GLU A 1 86 ? -0.210 4.582 -10.072 1.00 95.38 86 GLU A CA 1
ATOM 669 C C . GLU A 1 86 ? -1.665 4.170 -9.807 1.00 95.38 86 GLU A C 1
ATOM 671 O O . GLU A 1 86 ? -1.973 2.981 -9.796 1.00 95.38 86 GLU A O 1
ATOM 676 N N . THR A 1 87 ? -2.569 5.144 -9.669 1.00 93.31 87 THR A N 1
ATOM 677 C CA . THR A 1 87 ? -4.019 4.926 -9.508 1.00 93.31 87 THR A CA 1
ATOM 678 C C . THR A 1 87 ? -4.560 4.076 -10.653 1.00 93.31 87 THR A C 1
ATOM 680 O O . THR A 1 87 ? -5.184 3.044 -10.429 1.00 93.31 87 THR A O 1
ATOM 683 N N . MET A 1 88 ? -4.258 4.470 -11.893 1.00 95.56 88 MET A N 1
ATOM 684 C CA . MET A 1 88 ? -4.665 3.740 -13.095 1.00 95.56 88 MET A CA 1
ATOM 685 C C . MET A 1 88 ? -4.036 2.349 -13.180 1.00 95.56 88 MET A C 1
ATOM 687 O O . MET A 1 88 ? -4.652 1.422 -13.706 1.00 95.56 88 MET A O 1
ATOM 691 N N . TRP A 1 89 ? -2.809 2.200 -12.681 1.00 97.19 89 TRP A N 1
ATOM 692 C CA . TRP A 1 89 ? -2.126 0.918 -12.654 1.00 97.19 89 TRP A CA 1
ATOM 693 C C . TRP A 1 89 ? -2.820 -0.076 -11.716 1.00 97.19 89 TRP A C 1
ATOM 695 O O . TRP A 1 89 ? -3.135 -1.191 -12.139 1.00 97.19 89 TRP A O 1
ATOM 705 N N . TYR A 1 90 ? -3.145 0.345 -10.490 1.00 96.62 90 TYR A N 1
ATOM 706 C CA . TYR A 1 90 ? -3.887 -0.493 -9.545 1.00 96.62 90 TYR A CA 1
ATOM 707 C C . TYR A 1 90 ? -5.326 -0.771 -9.994 1.00 96.62 90 TYR A C 1
ATOM 709 O O . TYR A 1 90 ? -5.781 -1.903 -9.853 1.00 96.62 90 TYR A O 1
ATOM 717 N N . ASP A 1 91 ? -6.004 0.215 -10.589 1.00 94.81 91 ASP A N 1
ATOM 718 C CA . ASP A 1 91 ? -7.361 0.069 -11.135 1.00 94.81 91 ASP A CA 1
ATOM 719 C C . ASP A 1 91 ? -7.426 -0.995 -12.244 1.00 94.81 91 ASP A C 1
ATOM 721 O O . ASP A 1 91 ? -8.299 -1.862 -12.251 1.00 94.81 91 ASP A O 1
ATOM 725 N N . ARG A 1 92 ? -6.476 -0.961 -13.190 1.00 95.75 92 ARG A N 1
ATOM 726 C CA . ARG A 1 92 ? -6.621 -1.693 -14.461 1.00 95.75 92 ARG A CA 1
ATOM 727 C C . ARG A 1 92 ? -5.668 -2.850 -14.679 1.00 95.75 92 ARG A C 1
ATOM 729 O O . ARG A 1 92 ? -5.972 -3.700 -15.509 1.00 95.75 92 ARG A O 1
ATOM 736 N N . TYR A 1 93 ? -4.523 -2.879 -14.003 1.00 95.56 93 TYR A N 1
ATOM 737 C CA . TYR A 1 93 ? -3.436 -3.788 -14.376 1.00 95.56 93 TYR A CA 1
ATOM 738 C C . TYR A 1 93 ? -2.917 -4.640 -13.218 1.00 95.56 93 TYR A C 1
ATOM 740 O O . TYR A 1 93 ? -2.516 -5.771 -13.466 1.00 95.56 93 TYR A O 1
ATOM 748 N N . ALA A 1 94 ? -2.979 -4.175 -11.966 1.00 96.06 94 ALA A N 1
ATOM 749 C CA . ALA A 1 94 ? -2.466 -4.938 -10.819 1.00 96.06 94 ALA A CA 1
ATOM 750 C C . ALA A 1 94 ? -3.080 -6.344 -10.687 1.00 96.06 94 ALA A C 1
ATOM 752 O O . ALA A 1 94 ? -2.394 -7.293 -10.321 1.00 96.06 94 ALA A O 1
ATOM 753 N N . HIS A 1 95 ? -4.363 -6.502 -11.022 1.00 93.19 95 HIS A N 1
ATOM 754 C CA . HIS A 1 95 ? -5.058 -7.793 -10.969 1.00 93.19 95 HIS A CA 1
ATOM 755 C C . HIS A 1 95 ? -4.649 -8.773 -12.086 1.00 93.19 95 HIS A C 1
ATOM 757 O O . HIS A 1 95 ? -5.031 -9.939 -12.036 1.00 93.19 95 HIS A O 1
ATOM 763 N N . LEU A 1 96 ? -3.908 -8.307 -13.099 1.00 94.56 96 LEU A N 1
ATOM 764 C CA . LEU A 1 96 ? -3.377 -9.134 -14.186 1.00 94.56 96 LEU A CA 1
ATOM 765 C C . LEU A 1 96 ? -2.002 -9.727 -13.846 1.00 94.56 96 LEU A C 1
ATOM 767 O O . LEU A 1 96 ? -1.524 -10.601 -14.569 1.00 94.56 96 LEU A O 1
ATOM 771 N N . CYS A 1 97 ? -1.357 -9.259 -12.773 1.00 94.19 97 CYS A N 1
ATOM 772 C CA . CYS A 1 97 ? -0.103 -9.825 -12.292 1.00 94.19 97 CYS A CA 1
ATOM 773 C C . CYS A 1 97 ? -0.321 -11.265 -11.810 1.00 94.19 97 CYS A C 1
ATOM 775 O O . CYS A 1 97 ? -1.231 -11.546 -11.028 1.00 94.19 97 CYS A O 1
ATOM 777 N N . ALA A 1 98 ? 0.534 -12.177 -12.268 1.00 90.62 98 ALA A N 1
ATOM 778 C CA . ALA A 1 98 ? 0.535 -13.558 -11.808 1.00 90.62 98 ALA A CA 1
ATOM 779 C C . ALA A 1 98 ? 1.115 -13.661 -10.389 1.00 90.62 98 ALA A C 1
ATOM 781 O O . ALA A 1 98 ? 1.846 -12.782 -9.934 1.00 90.62 98 ALA A O 1
ATOM 782 N N . ASP A 1 99 ? 0.884 -14.789 -9.716 1.00 87.88 99 ASP A N 1
ATOM 783 C CA . ASP A 1 99 ? 1.459 -15.040 -8.386 1.00 87.88 99 ASP A CA 1
ATOM 784 C C . ASP A 1 99 ? 3.000 -15.016 -8.379 1.00 87.88 99 ASP A C 1
ATOM 786 O O . ASP A 1 99 ? 3.607 -14.700 -7.357 1.00 87.88 99 ASP A O 1
ATOM 790 N N . ALA A 1 100 ? 3.637 -15.298 -9.523 1.00 89.31 100 ALA A N 1
ATOM 791 C CA . ALA A 1 100 ? 5.088 -15.204 -9.690 1.00 89.31 100 ALA A CA 1
ATOM 792 C C . ALA A 1 100 ? 5.616 -13.755 -9.625 1.00 89.31 100 ALA A C 1
ATOM 794 O O . ALA A 1 100 ? 6.730 -13.536 -9.159 1.00 89.31 100 ALA A O 1
ATOM 795 N N . CYS A 1 101 ? 4.808 -12.770 -10.032 1.00 91.31 101 CYS A N 1
ATOM 796 C CA . CYS A 1 101 ? 5.115 -11.338 -9.979 1.00 91.31 101 CYS A CA 1
ATOM 797 C C . CYS A 1 101 ? 4.116 -10.604 -9.075 1.00 91.31 101 CYS A C 1
ATOM 799 O O . CYS A 1 101 ? 3.522 -9.585 -9.432 1.00 91.31 101 CYS A O 1
ATOM 801 N N . ARG A 1 102 ? 3.880 -11.173 -7.886 1.00 91.75 102 ARG A N 1
ATOM 802 C CA . ARG A 1 102 ? 2.839 -10.694 -6.977 1.00 91.75 102 ARG A CA 1
ATOM 803 C C . ARG A 1 102 ? 3.066 -9.239 -6.575 1.00 91.75 102 ARG A C 1
ATOM 805 O O . ARG A 1 102 ? 4.152 -8.849 -6.148 1.00 91.75 102 ARG A O 1
ATOM 812 N N . VAL A 1 103 ? 1.983 -8.480 -6.614 1.00 95.94 103 VAL A N 1
ATOM 813 C CA . VAL A 1 103 ? 1.869 -7.099 -6.138 1.00 95.94 103 VAL A CA 1
ATOM 814 C C . VAL A 1 103 ? 0.779 -7.029 -5.062 1.00 95.94 103 VAL A C 1
ATOM 816 O O . VAL A 1 103 ? -0.049 -7.945 -4.992 1.00 95.94 103 VAL A O 1
ATOM 819 N N . PRO A 1 104 ? 0.741 -5.988 -4.208 1.00 96.69 104 PRO A N 1
ATOM 820 C CA . PRO A 1 104 ? -0.348 -5.833 -3.251 1.00 96.69 104 PRO A CA 1
ATOM 821 C C . PRO A 1 104 ? -1.693 -5.813 -3.976 1.00 96.69 104 PRO A C 1
ATOM 823 O O . PRO A 1 104 ? -1.893 -5.033 -4.909 1.00 96.69 104 PRO A O 1
ATOM 826 N N . ARG A 1 105 ? -2.647 -6.635 -3.539 1.00 95.44 105 ARG A N 1
ATOM 827 C CA . ARG A 1 105 ? -4.016 -6.529 -4.061 1.00 95.44 105 ARG A CA 1
ATOM 828 C C . ARG A 1 105 ? -4.615 -5.179 -3.670 1.00 95.44 105 ARG A C 1
ATOM 830 O O . ARG A 1 105 ? -4.560 -4.794 -2.502 1.00 95.44 105 ARG A O 1
ATOM 837 N N . CYS A 1 106 ? -5.217 -4.484 -4.633 1.00 96.88 106 CYS A N 1
ATOM 838 C CA . CYS A 1 106 ? -6.010 -3.290 -4.361 1.00 96.88 106 CYS A CA 1
ATOM 839 C C . CYS A 1 106 ? -7.404 -3.711 -3.890 1.00 96.88 106 CYS A C 1
ATOM 841 O O . CYS A 1 106 ? -8.124 -4.400 -4.608 1.00 96.88 106 CYS A O 1
ATOM 843 N N . VAL A 1 107 ? -7.749 -3.345 -2.659 1.00 95.00 107 VAL A N 1
ATOM 844 C CA . VAL A 1 107 ? -9.028 -3.680 -2.018 1.00 95.00 107 VAL A CA 1
ATOM 845 C C . VAL A 1 107 ? -10.049 -2.571 -2.255 1.00 95.00 107 VAL A C 1
ATOM 847 O O . VAL A 1 107 ? -11.220 -2.847 -2.495 1.00 95.00 107 VAL A O 1
ATOM 850 N N . ALA A 1 108 ? -9.598 -1.319 -2.215 1.00 96.06 108 ALA A N 1
ATOM 851 C CA . ALA A 1 108 ? -10.397 -0.167 -2.595 1.00 96.06 108 ALA A CA 1
ATOM 852 C C . ALA A 1 108 ? -9.520 0.932 -3.187 1.00 96.06 108 ALA A C 1
ATOM 854 O O . ALA A 1 108 ? -8.364 1.117 -2.795 1.00 96.06 108 ALA A O 1
ATOM 855 N N . LEU A 1 109 ? -10.120 1.679 -4.104 1.00 95.94 109 LEU A N 1
ATOM 856 C CA . LEU A 1 109 ? -9.532 2.829 -4.761 1.00 95.94 109 LEU A CA 1
ATOM 857 C C . LEU A 1 109 ? -10.575 3.939 -4.797 1.00 95.94 109 LEU A C 1
ATOM 859 O O . LEU A 1 109 ? -11.652 3.757 -5.360 1.00 95.94 109 LEU A O 1
ATOM 863 N N . GLU A 1 110 ? -10.254 5.087 -4.215 1.00 93.75 110 GLU A N 1
ATOM 864 C CA . GLU A 1 110 ? -11.109 6.267 -4.264 1.00 93.75 110 GLU A CA 1
ATOM 865 C C . GLU A 1 110 ? -10.296 7.462 -4.752 1.00 93.75 110 GLU A C 1
ATOM 867 O O . GLU A 1 110 ? -9.232 7.775 -4.222 1.00 93.75 110 GLU A O 1
ATOM 872 N N . SER A 1 111 ? -10.785 8.120 -5.799 1.00 89.44 111 SER A N 1
ATOM 873 C CA . SER A 1 111 ? -10.209 9.360 -6.315 1.00 89.44 111 SER A CA 1
ATOM 874 C C . SER A 1 111 ? -11.217 10.481 -6.125 1.00 89.44 111 SER A C 1
ATOM 876 O O . SER A 1 111 ? -12.341 10.403 -6.622 1.00 89.44 111 SER A O 1
ATOM 878 N N . ARG A 1 112 ? -10.804 11.525 -5.413 1.00 86.50 112 ARG A N 1
AT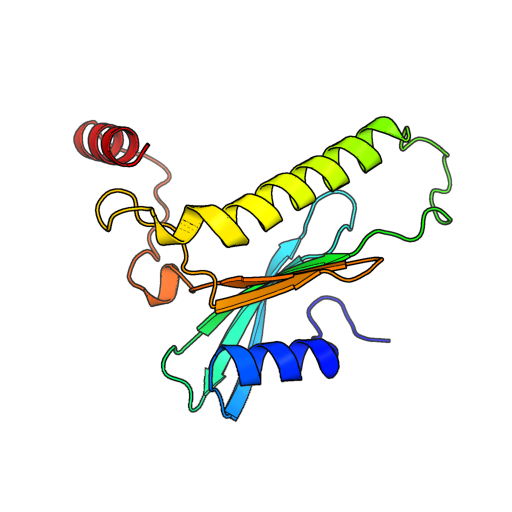OM 879 C CA . ARG A 1 112 ? -11.560 12.760 -5.203 1.00 86.50 112 ARG A CA 1
ATOM 880 C C . ARG A 1 112 ? -10.854 13.911 -5.919 1.00 86.50 112 ARG A C 1
ATOM 882 O O . ARG A 1 112 ? -9.825 13.721 -6.565 1.00 86.50 112 ARG A O 1
ATOM 889 N N . ALA A 1 113 ? -11.428 15.111 -5.847 1.00 81.44 113 ALA A N 1
ATOM 890 C CA . ALA A 1 113 ? -10.861 16.282 -6.515 1.00 81.44 113 ALA A CA 1
ATOM 891 C C . ALA A 1 113 ? -9.438 16.597 -6.015 1.00 81.44 113 ALA A C 1
ATOM 893 O O . ALA A 1 113 ? -8.549 16.899 -6.813 1.00 81.44 113 ALA A O 1
ATOM 894 N N . ASP A 1 114 ? -9.225 16.479 -4.706 1.00 85.69 114 ASP A N 1
ATOM 895 C CA . ASP A 1 114 ? -8.020 16.899 -3.994 1.00 85.69 114 ASP A CA 1
ATOM 896 C C . ASP A 1 114 ? -7.242 15.753 -3.321 1.00 85.69 114 ASP A C 1
ATOM 898 O O . ASP A 1 114 ? -6.216 15.983 -2.677 1.00 85.69 114 ASP A O 1
ATOM 902 N N . GLU A 1 115 ? -7.694 14.507 -3.475 1.00 89.62 115 GLU A N 1
ATOM 903 C CA . GLU A 1 115 ? -7.037 13.353 -2.867 1.00 89.62 115 GLU A CA 1
ATOM 904 C C . GLU A 1 115 ? -7.239 12.047 -3.641 1.00 89.62 115 GLU A C 1
ATOM 906 O O . GLU A 1 115 ? -8.203 11.861 -4.386 1.00 89.62 115 GLU A O 1
ATOM 911 N N . VAL A 1 116 ? -6.307 11.122 -3.433 1.00 93.12 116 VAL A N 1
ATOM 912 C CA . VAL A 1 116 ? -6.389 9.725 -3.859 1.00 93.12 116 VAL A CA 1
ATOM 913 C C . VAL A 1 116 ? -6.171 8.847 -2.639 1.00 93.12 116 VAL A C 1
ATOM 915 O O . VAL A 1 116 ? -5.209 9.026 -1.890 1.00 93.12 116 VAL A O 1
ATOM 918 N N . ILE A 1 117 ? -7.041 7.861 -2.464 1.00 95.25 117 ILE A N 1
ATOM 919 C CA . ILE A 1 117 ? -6.960 6.872 -1.399 1.00 95.25 117 ILE A CA 1
ATOM 920 C C . ILE A 1 117 ? -6.863 5.488 -2.032 1.00 95.25 117 ILE A C 1
ATOM 922 O O . ILE A 1 117 ? -7.718 5.087 -2.821 1.00 95.25 117 ILE A O 1
ATOM 926 N N . MET A 1 118 ? -5.825 4.744 -1.657 1.00 97.12 118 MET A N 1
ATOM 927 C CA . MET A 1 118 ? -5.658 3.336 -2.011 1.00 97.12 118 MET A CA 1
ATOM 928 C C . MET A 1 118 ? -5.632 2.496 -0.740 1.00 97.12 118 MET A C 1
ATOM 930 O O . MET A 1 118 ? -4.764 2.698 0.110 1.00 97.12 118 MET A O 1
ATOM 934 N N . VAL A 1 119 ? -6.547 1.533 -0.630 1.00 97.56 119 VAL A N 1
ATOM 935 C CA . VAL A 1 119 ? -6.517 0.491 0.403 1.00 97.56 119 VAL A CA 1
ATOM 936 C C . VAL A 1 119 ? -5.943 -0.767 -0.232 1.00 97.56 119 VAL A C 1
ATOM 938 O O . VAL A 1 119 ? -6.531 -1.339 -1.149 1.00 97.56 119 VAL A O 1
ATOM 941 N N . LEU A 1 120 ? -4.774 -1.177 0.238 1.00 98.00 120 LEU A N 1
ATOM 942 C CA . LEU A 1 120 ? -3.958 -2.243 -0.322 1.00 98.00 120 LEU A CA 1
ATOM 943 C C . LEU A 1 120 ? -3.766 -3.372 0.693 1.00 98.00 120 LEU A C 1
ATOM 945 O O . LEU A 1 120 ? -3.779 -3.165 1.909 1.00 98.00 120 LEU A O 1
ATOM 949 N N . GLU A 1 121 ? -3.542 -4.574 0.176 1.00 97.38 121 GLU A N 1
ATOM 950 C CA . GLU A 1 121 ? -3.063 -5.715 0.952 1.00 97.38 121 GLU A CA 1
ATOM 951 C C . GLU A 1 121 ? -1.787 -5.363 1.734 1.00 97.38 121 GLU A C 1
ATOM 953 O O . GLU A 1 121 ? -0.839 -4.796 1.185 1.00 97.38 121 GLU A O 1
ATOM 958 N N . ASP A 1 122 ? -1.741 -5.733 3.017 1.00 97.81 122 ASP A N 1
ATOM 959 C CA . ASP A 1 122 ? -0.507 -5.669 3.796 1.00 97.81 122 ASP A CA 1
ATOM 960 C C . ASP A 1 122 ? 0.363 -6.886 3.476 1.00 97.81 122 ASP A C 1
ATOM 962 O O . ASP A 1 122 ? 0.105 -8.011 3.917 1.00 97.81 122 ASP A O 1
ATOM 966 N N . LEU A 1 123 ? 1.406 -6.657 2.679 1.00 96.06 123 LEU A N 1
ATOM 967 C CA . LEU A 1 123 ? 2.343 -7.705 2.292 1.00 96.06 123 LEU A CA 1
ATOM 968 C C . LEU A 1 123 ? 3.096 -8.289 3.495 1.00 96.06 123 LEU A C 1
ATOM 970 O O . LEU A 1 123 ? 3.409 -9.479 3.469 1.00 96.06 123 LEU A O 1
ATOM 974 N N . ASP A 1 124 ? 3.314 -7.524 4.573 1.00 96.25 124 ASP A N 1
ATOM 975 C CA . ASP A 1 124 ? 3.947 -8.067 5.781 1.00 96.25 124 ASP A CA 1
ATOM 976 C C . ASP A 1 124 ? 3.046 -9.130 6.423 1.00 96.25 124 ASP A C 1
ATOM 978 O O . ASP A 1 124 ? 3.511 -10.228 6.735 1.00 96.25 124 ASP A O 1
ATOM 982 N N . ALA A 1 125 ? 1.744 -8.845 6.539 1.00 96.25 125 ALA A N 1
ATOM 983 C CA . ALA A 1 125 ? 0.747 -9.803 7.020 1.00 96.25 125 ALA A CA 1
ATOM 984 C C . ALA A 1 125 ? 0.526 -10.976 6.048 1.00 96.25 125 ALA A C 1
ATOM 986 O O . ALA A 1 125 ? 0.104 -12.053 6.463 1.00 96.25 125 ALA A O 1
ATOM 987 N N . SER A 1 126 ? 0.860 -10.786 4.770 1.00 95.31 126 SER A N 1
ATOM 988 C CA . SER A 1 126 ? 0.747 -11.803 3.718 1.00 95.31 126 SER A CA 1
ATOM 989 C C . SER A 1 126 ? 1.996 -12.687 3.579 1.00 95.31 126 SER A C 1
ATOM 991 O O . SER A 1 126 ? 2.105 -13.442 2.616 1.00 95.31 126 SER A O 1
ATOM 993 N N . GLY A 1 127 ? 2.946 -12.603 4.519 1.00 94.94 127 GLY A N 1
ATOM 994 C CA . GLY A 1 127 ? 4.149 -13.446 4.550 1.00 94.94 127 GLY A CA 1
ATOM 995 C C . GLY A 1 127 ? 5.411 -12.811 3.955 1.00 94.94 127 GLY A C 1
ATOM 996 O O . GLY A 1 127 ? 6.463 -13.446 3.948 1.00 94.94 127 GLY A O 1
ATOM 997 N N . PHE A 1 128 ? 5.353 -11.551 3.518 1.00 93.38 128 PHE A N 1
ATOM 998 C CA . PHE A 1 128 ? 6.472 -10.816 2.912 1.00 93.38 128 PHE A CA 1
ATOM 999 C C . PHE A 1 128 ? 7.041 -9.731 3.847 1.00 93.38 128 PHE A C 1
ATOM 1001 O O . PHE A 1 128 ? 7.457 -8.658 3.414 1.00 93.38 128 PHE A O 1
ATOM 1008 N N . ALA A 1 129 ? 7.108 -10.015 5.152 1.00 94.62 129 ALA A N 1
ATOM 1009 C CA . ALA A 1 129 ? 7.624 -9.082 6.163 1.00 94.62 129 ALA A CA 1
ATOM 1010 C C . ALA A 1 129 ? 9.150 -8.854 6.105 1.00 94.62 129 ALA A C 1
ATOM 1012 O O . ALA A 1 129 ? 9.682 -7.962 6.765 1.00 94.62 129 ALA A O 1
ATOM 1013 N N . GLY A 1 130 ? 9.878 -9.660 5.326 1.00 92.19 130 GLY A N 1
ATOM 1014 C CA . GLY A 1 130 ? 11.332 -9.576 5.216 1.00 92.19 130 GLY A CA 1
ATOM 1015 C C . GLY A 1 130 ? 11.805 -8.268 4.578 1.00 92.19 130 GLY A C 1
ATOM 1016 O O . GLY A 1 130 ? 11.227 -7.784 3.605 1.00 92.19 130 GLY A O 1
ATOM 1017 N N . ARG A 1 131 ? 12.894 -7.702 5.108 1.00 91.94 131 ARG A N 1
ATOM 1018 C CA . ARG A 1 131 ? 13.627 -6.576 4.511 1.00 91.94 131 ARG A CA 1
ATOM 1019 C C . ARG A 1 131 ? 15.108 -6.935 4.481 1.00 91.94 131 ARG A C 1
ATOM 1021 O O . ARG A 1 131 ? 15.751 -6.993 5.526 1.00 91.94 131 ARG A O 1
ATOM 1028 N N . ARG A 1 132 ? 15.640 -7.225 3.294 1.00 90.38 132 ARG A N 1
ATOM 1029 C CA . ARG A 1 132 ? 17.051 -7.590 3.120 1.00 90.38 132 ARG A CA 1
ATOM 1030 C C . ARG A 1 132 ? 17.878 -6.348 2.801 1.00 90.38 132 ARG A C 1
ATOM 1032 O O . ARG A 1 132 ? 17.501 -5.568 1.936 1.00 90.38 132 ARG A O 1
ATOM 1039 N N . GLN A 1 133 ? 18.997 -6.176 3.502 1.00 94.06 133 GLN A N 1
ATOM 1040 C CA . GLN A 1 133 ? 19.991 -5.131 3.206 1.00 94.06 133 GLN A CA 1
ATOM 1041 C C . GLN A 1 133 ? 21.101 -5.629 2.272 1.00 94.06 133 GLN A C 1
ATOM 1043 O O . GLN A 1 133 ? 21.763 -4.836 1.612 1.00 94.06 133 GLN A O 1
ATOM 1048 N N . HIS A 1 134 ? 21.271 -6.948 2.200 1.00 94.38 134 HIS A N 1
ATOM 1049 C CA . HIS A 1 134 ? 22.187 -7.632 1.301 1.00 94.38 134 HIS A CA 1
ATOM 1050 C C . HIS A 1 134 ? 21.457 -8.821 0.691 1.00 94.38 134 HIS A C 1
ATOM 1052 O O . HIS A 1 134 ? 20.679 -9.478 1.386 1.00 94.38 134 HIS A O 1
ATOM 1058 N N . VAL A 1 135 ? 21.707 -9.070 -0.592 1.00 94.12 135 VAL A N 1
ATOM 1059 C CA . VAL A 1 135 ? 21.119 -10.181 -1.340 1.00 94.12 135 VAL A CA 1
ATOM 1060 C C . VAL A 1 135 ? 22.210 -11.024 -1.985 1.00 94.12 135 VAL A C 1
ATOM 1062 O O . VAL A 1 135 ? 23.262 -10.498 -2.352 1.00 94.12 135 VAL A O 1
ATOM 1065 N N . ASN A 1 136 ? 21.974 -12.327 -2.091 1.00 96.25 136 ASN A N 1
ATOM 1066 C CA . ASN A 1 136 ? 22.834 -13.235 -2.856 1.00 96.25 136 ASN A CA 1
ATOM 1067 C C . ASN A 1 136 ? 22.357 -13.357 -4.318 1.00 96.25 136 ASN A C 1
ATOM 1069 O O . ASN A 1 136 ? 21.314 -12.819 -4.680 1.00 96.25 136 ASN A O 1
ATOM 1073 N N . GLU A 1 137 ? 23.109 -14.073 -5.158 1.00 97.06 137 GLU A N 1
ATOM 1074 C CA . GLU A 1 137 ? 22.768 -14.268 -6.580 1.00 97.06 137 GLU A CA 1
ATOM 1075 C C . GLU A 1 137 ? 21.375 -14.880 -6.784 1.00 97.06 137 GLU A C 1
ATOM 1077 O O . GLU A 1 137 ? 20.608 -14.383 -7.599 1.00 97.06 137 GLU A O 1
ATOM 1082 N N . VAL A 1 138 ? 20.992 -15.877 -5.978 1.00 96.69 138 VAL A N 1
ATOM 1083 C CA . VAL A 1 138 ? 19.665 -16.517 -6.062 1.00 96.69 138 VAL A CA 1
ATOM 1084 C C . VAL A 1 138 ? 18.541 -15.512 -5.797 1.00 96.69 138 VAL A C 1
ATOM 1086 O O . VAL A 1 138 ? 17.489 -15.547 -6.429 1.00 96.69 138 VAL A O 1
ATOM 1089 N N . GLU A 1 139 ? 18.746 -14.603 -4.850 1.00 94.19 139 GLU A N 1
ATOM 1090 C CA . GLU A 1 139 ? 17.778 -13.562 -4.513 1.00 94.19 139 GLU A CA 1
ATOM 1091 C C . GLU A 1 139 ? 17.742 -12.448 -5.567 1.00 94.19 139 GLU A C 1
ATOM 1093 O O . GLU A 1 139 ? 16.676 -11.884 -5.807 1.00 94.19 139 GLU A O 1
ATOM 1098 N N . ILE A 1 140 ? 18.870 -12.159 -6.224 1.00 94.69 140 ILE A N 1
ATOM 1099 C CA . ILE A 1 140 ? 18.918 -11.263 -7.388 1.00 94.69 140 ILE A CA 1
ATOM 1100 C C . ILE A 1 140 ? 18.110 -11.865 -8.539 1.00 94.69 140 ILE A C 1
ATOM 1102 O O . ILE A 1 140 ? 17.247 -11.180 -9.088 1.00 94.69 140 ILE A O 1
ATOM 1106 N N . ASP A 1 141 ? 18.325 -13.141 -8.858 1.00 96.00 141 ASP A N 1
A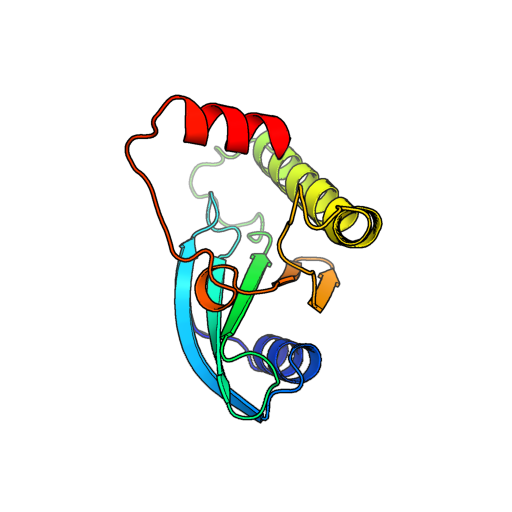TOM 1107 C CA . ASP A 1 141 ? 17.584 -13.842 -9.909 1.00 96.00 141 ASP A CA 1
ATOM 1108 C C . ASP A 1 141 ? 16.082 -13.877 -9.609 1.00 96.00 141 ASP A C 1
ATOM 1110 O O . ASP A 1 141 ? 15.265 -13.645 -10.500 1.00 96.00 141 ASP A O 1
ATOM 1114 N N . ALA A 1 142 ? 15.699 -14.086 -8.345 1.00 92.31 142 ALA A N 1
ATOM 1115 C CA . ALA A 1 142 ? 14.302 -14.020 -7.924 1.00 92.31 142 ALA A CA 1
ATOM 1116 C C . ALA A 1 142 ? 13.688 -12.622 -8.136 1.00 92.31 142 ALA A C 1
ATOM 1118 O O . ALA A 1 142 ? 12.548 -12.519 -8.584 1.00 92.31 142 ALA A O 1
ATOM 1119 N N . CYS A 1 143 ? 14.434 -11.547 -7.859 1.00 91.88 143 CYS A N 1
ATOM 1120 C CA . CYS A 1 143 ? 13.989 -10.179 -8.139 1.00 91.88 143 CYS A CA 1
ATOM 1121 C C . CYS A 1 143 ? 13.838 -9.917 -9.644 1.00 91.88 143 CYS A C 1
ATOM 1123 O O . CYS A 1 143 ? 12.889 -9.254 -10.048 1.00 91.88 143 CYS A O 1
ATOM 1125 N N . LEU A 1 144 ? 14.752 -10.431 -10.471 1.00 93.00 144 LEU A N 1
ATOM 1126 C CA . LEU A 1 144 ? 14.673 -10.287 -11.927 1.00 93.00 144 LEU A CA 1
ATOM 1127 C C . LEU A 1 144 ? 13.510 -11.084 -12.521 1.00 93.00 144 LEU A C 1
ATOM 1129 O O . LEU A 1 144 ? 12.858 -10.595 -13.431 1.00 93.00 144 LEU A O 1
ATOM 1133 N N . ALA A 1 145 ? 13.231 -12.278 -11.996 1.00 92.81 145 ALA A N 1
ATOM 1134 C CA . ALA A 1 145 ? 12.093 -13.092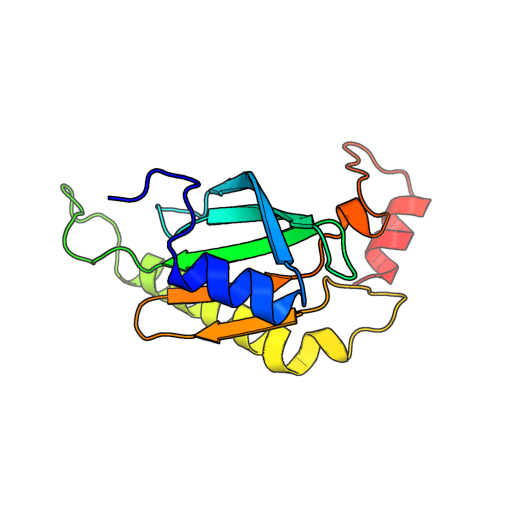 -12.417 1.00 92.81 145 ALA A CA 1
ATOM 1135 C C . ALA A 1 145 ? 10.735 -12.477 -12.032 1.00 92.81 145 ALA A C 1
ATOM 1137 O O . ALA A 1 145 ? 9.718 -12.818 -12.632 1.00 92.81 145 ALA A O 1
ATOM 1138 N N . TRP A 1 146 ? 10.715 -11.606 -11.019 1.00 93.38 146 TRP A N 1
ATOM 1139 C CA . TRP A 1 146 ? 9.520 -10.873 -10.605 1.00 93.38 146 TRP A CA 1
ATOM 1140 C C . TRP A 1 146 ? 9.189 -9.685 -11.531 1.00 93.38 146 TRP A C 1
ATOM 1142 O O . TRP A 1 146 ? 8.012 -9.341 -11.639 1.00 93.38 146 TRP A O 1
ATOM 1152 N N . LEU A 1 147 ? 10.193 -9.061 -12.168 1.00 88.44 147 LEU A N 1
ATOM 1153 C CA . LEU A 1 147 ? 10.047 -7.893 -13.061 1.00 88.44 147 LEU A CA 1
ATOM 1154 C C . LEU A 1 147 ? 9.447 -8.255 -14.427 1.00 88.44 147 LEU A C 1
ATOM 1156 O O . LEU A 1 147 ? 8.647 -7.430 -14.925 1.00 88.44 147 LEU A O 1
#